Protein AF-A0A167UY89-F1 (afdb_monomer_lite)

Secondary structure (DSSP, 8-state):
-----S-------HHHHHHHHHHHHHHHHTT--HHHHHHHTTS-HHHHHHHHTTS--TTTS---HHHHHHHHHHHHTT-------

Structure (mmCIF, N/CA/C/O backbone):
data_AF-A0A167UY89-F1
#
_entry.id   AF-A0A167UY89-F1
#
loop_
_atom_site.group_PDB
_atom_site.id
_atom_site.type_symbol
_atom_site.label_atom_id
_atom_site.label_alt_id
_atom_site.label_comp_id
_atom_site.label_asym_id
_atom_site.label_entity_id
_atom_site.label_seq_id
_atom_site.pdbx_PDB_ins_code
_atom_site.Cartn_x
_atom_site.Cartn_y
_atom_site.Cartn_z
_atom_site.occupancy
_atom_site.B_iso_or_equiv
_atom_site.auth_seq_id
_atom_site.auth_comp_id
_atom_site.auth_asym_id
_atom_site.auth_atom_id
_atom_site.pdbx_PDB_model_num
ATOM 1 N N . MET A 1 1 ? 18.812 29.369 -22.560 1.00 36.47 1 MET A N 1
ATOM 2 C CA . MET A 1 1 ? 19.209 28.040 -22.044 1.00 36.47 1 MET A CA 1
ATOM 3 C C . MET A 1 1 ? 18.727 27.944 -20.608 1.00 36.47 1 MET A C 1
ATOM 5 O O . MET A 1 1 ? 19.430 28.351 -19.694 1.00 36.47 1 MET A O 1
ATOM 9 N N . SER A 1 2 ? 17.475 27.528 -20.413 1.00 42.75 2 SER A N 1
ATOM 10 C CA . SER A 1 2 ? 16.940 27.280 -19.076 1.00 42.75 2 SER A CA 1
ATOM 11 C C . SER A 1 2 ? 17.653 26.060 -18.513 1.00 42.75 2 SER A C 1
ATOM 13 O O . SER A 1 2 ? 17.465 24.942 -18.987 1.00 42.75 2 SER A O 1
ATOM 15 N N . ASN A 1 3 ? 18.533 26.327 -17.557 1.00 40.50 3 ASN A N 1
ATOM 16 C CA . ASN A 1 3 ? 19.236 25.345 -16.758 1.00 40.50 3 ASN A CA 1
ATOM 17 C C . ASN A 1 3 ? 18.180 24.433 -16.112 1.00 40.50 3 ASN A C 1
ATOM 19 O O . ASN A 1 3 ? 17.469 24.863 -15.201 1.00 40.50 3 ASN A O 1
ATOM 23 N N . LEU A 1 4 ? 18.014 23.229 -16.669 1.00 38.62 4 LEU A N 1
ATOM 24 C CA . LEU A 1 4 ? 17.092 22.199 -16.193 1.00 38.62 4 LEU A CA 1
ATOM 25 C C . LEU A 1 4 ? 17.617 21.670 -14.857 1.00 38.62 4 LEU A C 1
ATOM 27 O O . LEU A 1 4 ? 18.321 20.668 -14.759 1.00 38.62 4 LEU A O 1
ATOM 31 N N . ASN A 1 5 ? 17.324 22.461 -13.831 1.00 49.28 5 ASN A N 1
ATOM 32 C CA . ASN A 1 5 ? 17.068 22.065 -12.463 1.00 49.28 5 ASN A CA 1
ATOM 33 C C . ASN A 1 5 ? 16.873 20.547 -12.280 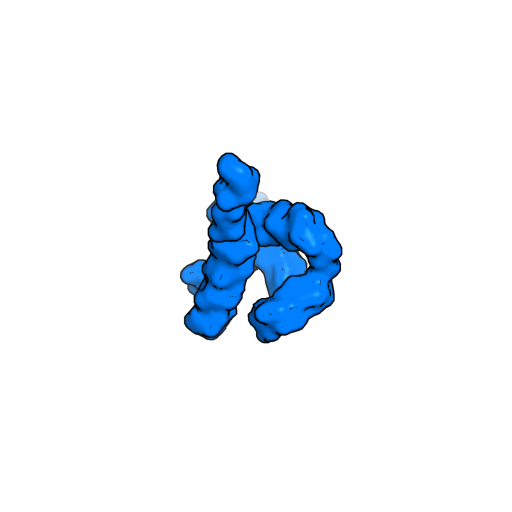1.00 49.28 5 ASN A C 1
ATOM 35 O O . ASN A 1 5 ? 15.904 19.947 -12.729 1.00 49.28 5 ASN A O 1
ATOM 39 N N . LYS A 1 6 ? 17.814 19.952 -11.535 1.00 46.25 6 LYS A N 1
ATOM 40 C CA . LYS A 1 6 ? 17.569 19.100 -10.358 1.00 46.25 6 LYS A CA 1
ATOM 41 C C . LYS A 1 6 ? 16.096 18.654 -10.281 1.00 46.25 6 LYS A C 1
ATOM 43 O O . LYS A 1 6 ? 15.262 19.500 -9.989 1.00 46.25 6 LYS A O 1
ATOM 48 N N . TRP A 1 7 ? 15.838 17.352 -10.477 1.00 43.84 7 TRP A N 1
ATOM 49 C CA . TRP A 1 7 ? 14.536 16.639 -10.484 1.00 43.84 7 TRP A CA 1
ATOM 50 C C . TRP A 1 7 ? 13.993 16.171 -11.853 1.00 43.84 7 TRP A C 1
ATOM 52 O O . TRP A 1 7 ? 12.792 16.176 -12.088 1.00 43.84 7 TRP A O 1
ATOM 62 N N . SER A 1 8 ? 14.821 15.546 -12.692 1.00 45.03 8 SER A N 1
ATOM 63 C CA . SER A 1 8 ? 14.338 14.532 -13.652 1.00 45.03 8 SER A CA 1
ATOM 64 C C . SER A 1 8 ? 13.963 13.214 -12.938 1.00 45.03 8 SER A C 1
ATOM 66 O O . SER A 1 8 ? 14.454 12.139 -13.268 1.00 45.03 8 SER A O 1
ATOM 68 N N . ARG A 1 9 ? 13.125 13.301 -11.893 1.00 47.97 9 ARG A N 1
ATOM 69 C CA . ARG A 1 9 ? 12.707 12.181 -11.025 1.00 47.97 9 ARG A CA 1
ATOM 70 C C . ARG A 1 9 ? 11.308 11.638 -11.362 1.00 47.97 9 ARG A C 1
ATOM 72 O O . ARG A 1 9 ? 10.857 10.693 -10.727 1.00 47.97 9 ARG A O 1
ATOM 79 N N . ASP A 1 10 ? 10.663 12.195 -12.390 1.00 46.94 10 ASP A N 1
ATOM 80 C CA . ASP A 1 10 ? 9.224 12.034 -12.643 1.00 46.94 10 ASP A CA 1
ATOM 81 C C . ASP A 1 10 ? 8.867 11.213 -13.892 1.00 46.94 10 ASP A C 1
ATOM 83 O O . ASP A 1 10 ? 7.767 11.330 -14.430 1.00 46.94 10 ASP A O 1
ATOM 87 N N . ILE A 1 11 ? 9.742 10.303 -14.321 1.00 52.06 11 ILE A N 1
ATOM 88 C CA . ILE A 1 11 ? 9.307 9.174 -15.157 1.00 52.06 11 ILE A CA 1
ATOM 89 C C . ILE A 1 11 ? 9.439 7.905 -14.323 1.00 52.06 11 ILE A C 1
ATOM 91 O O . ILE A 1 11 ? 10.229 7.009 -14.601 1.00 52.06 11 ILE A O 1
ATOM 95 N N . CYS A 1 12 ? 8.629 7.817 -13.269 1.00 56.69 12 CYS A N 1
ATOM 96 C CA . CYS A 1 12 ? 8.173 6.498 -12.858 1.00 56.69 12 CYS A CA 1
ATOM 97 C C . CYS A 1 12 ? 7.291 6.002 -14.006 1.00 56.69 12 CYS A C 1
ATOM 99 O O . CYS A 1 12 ? 6.273 6.621 -14.322 1.00 56.69 12 CYS A O 1
ATOM 101 N N . CYS A 1 13 ? 7.775 4.976 -14.704 1.00 65.25 13 CYS A N 1
ATOM 102 C CA . CYS A 1 13 ? 7.185 4.434 -15.923 1.00 65.25 13 CYS A CA 1
ATOM 103 C C . CYS A 1 13 ? 5.654 4.290 -15.825 1.00 65.25 13 CYS A C 1
ATOM 105 O O . CYS A 1 13 ? 5.116 3.975 -14.766 1.00 65.25 13 CYS A O 1
ATOM 107 N N . GLU A 1 14 ? 4.948 4.482 -16.941 1.00 76.00 14 GLU A N 1
ATOM 108 C CA . GLU A 1 14 ? 3.488 4.310 -17.059 1.00 76.00 14 GLU A CA 1
ATOM 109 C C . GLU A 1 14 ? 2.981 3.020 -16.368 1.00 76.00 14 GLU A C 1
ATOM 111 O O . GLU A 1 14 ? 1.947 3.002 -15.702 1.00 76.00 14 GLU A O 1
ATOM 116 N N . ASN A 1 15 ? 3.793 1.961 -16.404 1.00 79.31 15 ASN A N 1
ATOM 117 C CA . ASN A 1 15 ? 3.538 0.679 -15.747 1.00 79.31 15 ASN A CA 1
ATOM 118 C C . ASN A 1 15 ? 3.380 0.764 -14.218 1.00 79.31 15 ASN A C 1
ATO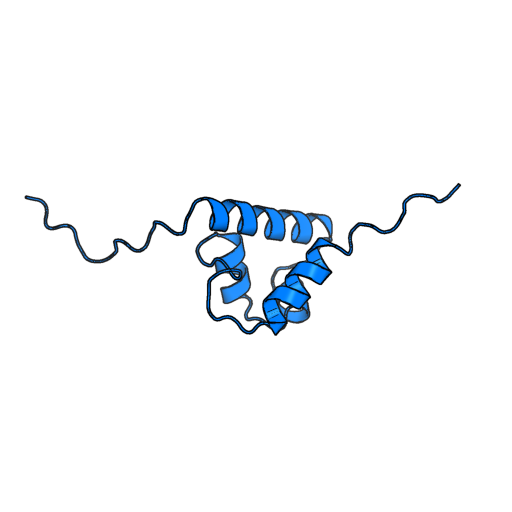M 120 O O . ASN A 1 15 ? 2.594 -0.001 -13.653 1.00 79.31 15 ASN A O 1
ATOM 124 N N . ALA A 1 16 ? 4.118 1.651 -13.543 1.00 82.94 16 ALA A N 1
ATOM 125 C CA . ALA A 1 16 ? 4.032 1.864 -12.099 1.00 82.94 16 ALA A CA 1
ATOM 126 C C . ALA A 1 16 ? 2.710 2.546 -11.724 1.00 82.94 16 ALA A C 1
ATOM 128 O O . ALA A 1 16 ? 2.062 2.153 -10.754 1.00 82.94 16 ALA A O 1
ATOM 129 N N . LYS A 1 17 ? 2.264 3.514 -12.537 1.00 88.12 17 LYS A N 1
ATOM 130 C CA . LYS A 1 17 ? 0.963 4.183 -12.370 1.00 88.12 17 LYS A CA 1
ATOM 131 C C . LYS A 1 17 ? -0.197 3.210 -12.533 1.00 88.12 17 LYS A C 1
ATOM 133 O O . LYS A 1 17 ? -1.054 3.133 -11.655 1.00 88.12 17 LYS A O 1
ATOM 138 N N . GLN A 1 18 ? -0.197 2.422 -13.607 1.00 88.69 18 GLN A N 1
ATOM 139 C CA . GLN A 1 18 ? -1.245 1.425 -13.851 1.00 88.69 18 GLN A CA 1
ATOM 140 C C . GLN A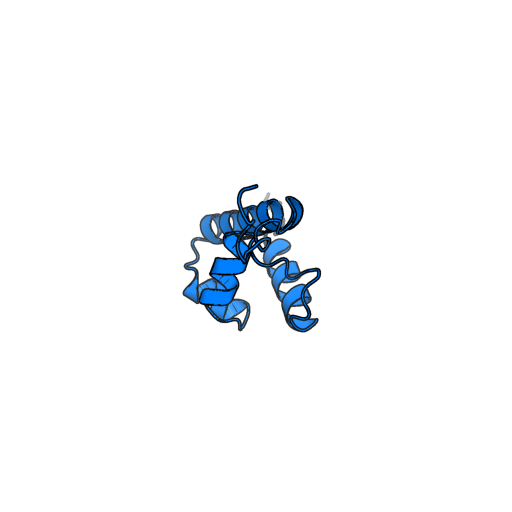 1 18 ? -1.316 0.383 -12.728 1.00 88.69 18 GLN A C 1
ATOM 142 O O . GLN A 1 18 ? -2.400 0.007 -12.275 1.00 88.69 18 GLN A O 1
ATOM 147 N N . PHE A 1 19 ? -0.157 -0.058 -12.237 1.00 86.56 19 PHE A N 1
ATOM 148 C CA . PHE A 1 19 ? -0.077 -0.967 -11.102 1.00 86.56 19 PHE A CA 1
ATOM 149 C C . PHE A 1 19 ? -0.629 -0.331 -9.814 1.00 86.56 19 PHE A C 1
ATOM 151 O O . PHE A 1 19 ? -1.461 -0.939 -9.136 1.00 86.56 19 PHE A O 1
ATOM 158 N N . GLY A 1 20 ? -0.221 0.901 -9.504 1.00 90.62 20 GLY A N 1
ATOM 159 C CA . GLY A 1 20 ? -0.700 1.655 -8.347 1.00 90.62 20 GLY A CA 1
ATOM 160 C C . GLY A 1 20 ? -2.217 1.839 -8.333 1.00 90.62 20 GLY A C 1
ATOM 161 O O . GLY A 1 20 ? -2.869 1.555 -7.324 1.00 90.62 20 GLY A O 1
ATOM 162 N N . GLU A 1 21 ? -2.802 2.220 -9.471 1.00 92.31 21 GLU A N 1
ATOM 163 C CA . GLU A 1 21 ? -4.255 2.367 -9.603 1.00 92.31 21 GLU A CA 1
ATOM 164 C C . GLU A 1 21 ? -4.989 1.026 -9.444 1.00 92.31 21 GLU A C 1
ATOM 166 O O . GLU A 1 21 ? -6.039 0.975 -8.799 1.00 92.31 21 GLU A O 1
ATOM 171 N N . LYS A 1 22 ? -4.416 -0.089 -9.923 1.00 90.50 22 LYS A N 1
ATOM 172 C CA . LYS A 1 22 ? -4.980 -1.431 -9.691 1.00 90.50 22 LYS A CA 1
ATOM 173 C C . LYS A 1 22 ? -5.026 -1.781 -8.201 1.00 90.50 22 LYS A C 1
ATOM 175 O O . LYS A 1 22 ? -6.055 -2.254 -7.719 1.00 90.50 22 LYS A O 1
ATOM 180 N N . ILE A 1 23 ? -3.941 -1.529 -7.465 1.00 91.56 23 ILE A N 1
ATOM 181 C CA . ILE A 1 23 ? -3.877 -1.771 -6.013 1.00 91.56 23 ILE A CA 1
ATOM 182 C C . ILE A 1 23 ? -4.918 -0.926 -5.280 1.00 91.56 23 ILE A C 1
ATOM 184 O O . ILE A 1 23 ? -5.681 -1.442 -4.461 1.00 91.56 23 ILE A O 1
ATOM 188 N N . LYS A 1 24 ? -4.993 0.361 -5.618 1.00 93.81 24 LYS A N 1
ATOM 189 C CA . LYS A 1 24 ? -5.950 1.310 -5.044 1.00 93.81 24 LYS A CA 1
ATOM 190 C C . LYS A 1 24 ? -7.397 0.904 -5.305 1.00 93.81 24 LYS A C 1
ATOM 192 O O . LYS A 1 24 ? -8.220 1.023 -4.397 1.00 93.81 24 LYS A O 1
ATOM 197 N N . LYS A 1 25 ? -7.707 0.420 -6.513 1.00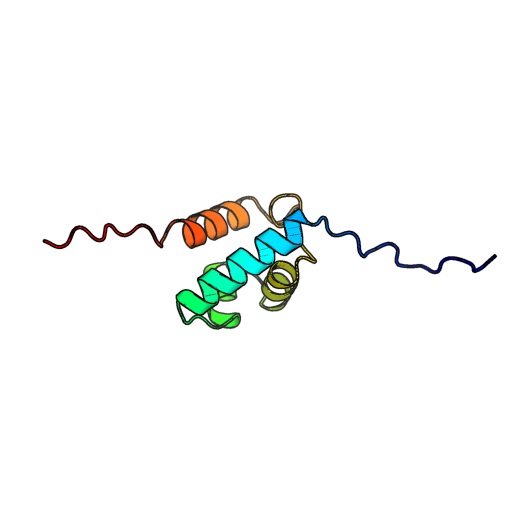 93.19 25 LYS A N 1
ATOM 198 C CA . LYS A 1 25 ? -9.035 -0.093 -6.869 1.00 93.19 25 LYS A CA 1
ATOM 199 C C . LYS A 1 25 ? -9.399 -1.297 -6.004 1.00 93.19 25 LYS A C 1
ATOM 201 O O . LYS A 1 25 ? -10.369 -1.218 -5.266 1.00 93.19 25 LYS A O 1
ATOM 206 N N . ILE A 1 26 ? -8.567 -2.339 -5.985 1.00 91.50 26 ILE A N 1
ATOM 207 C CA . ILE A 1 26 ? -8.831 -3.556 -5.195 1.00 91.50 26 ILE A CA 1
ATOM 208 C C . ILE A 1 26 ? -8.960 -3.236 -3.705 1.00 91.50 26 ILE A C 1
ATOM 210 O O . ILE A 1 26 ? -9.834 -3.769 -3.028 1.00 91.50 26 ILE A O 1
ATOM 214 N N . ARG A 1 27 ? -8.125 -2.330 -3.181 1.00 94.12 27 ARG A N 1
ATOM 215 C CA . ARG A 1 27 ? -8.235 -1.879 -1.791 1.00 94.12 27 ARG A CA 1
ATOM 216 C C . ARG A 1 27 ? -9.611 -1.275 -1.503 1.00 94.12 27 ARG A C 1
ATOM 218 O O . ARG A 1 27 ? -10.205 -1.602 -0.480 1.00 94.12 27 ARG A O 1
ATOM 225 N N . LYS A 1 28 ? -10.089 -0.383 -2.376 1.00 94.19 28 LYS A N 1
ATOM 226 C CA . LYS A 1 28 ? -11.406 0.252 -2.242 1.00 94.19 28 LYS A CA 1
ATOM 227 C C . LYS A 1 28 ? -12.542 -0.756 -2.409 1.00 94.19 28 LYS A C 1
ATOM 229 O O . LYS A 1 28 ? -13.469 -0.713 -1.612 1.00 94.19 28 LYS A O 1
ATOM 234 N N . ASP A 1 29 ? -12.432 -1.670 -3.369 1.00 92.38 29 ASP A N 1
ATOM 235 C CA . ASP A 1 29 ? -13.423 -2.725 -3.616 1.00 92.38 29 ASP A CA 1
ATOM 236 C C . ASP A 1 29 ? -13.551 -3.659 -2.397 1.00 92.38 29 ASP A C 1
ATOM 238 O O . ASP A 1 29 ? -14.646 -4.091 -2.056 1.00 92.38 29 ASP A O 1
ATOM 242 N N . LYS A 1 30 ? -12.445 -3.901 -1.678 1.00 89.88 30 LYS A N 1
ATOM 243 C CA . LYS A 1 30 ? -12.419 -4.631 -0.397 1.00 89.88 30 LYS A CA 1
ATOM 244 C C . LYS A 1 30 ? -12.789 -3.775 0.829 1.00 89.88 30 LYS A C 1
ATOM 246 O O . LYS A 1 30 ? -12.703 -4.267 1.950 1.00 89.88 30 LYS A O 1
ATOM 251 N N . GLY A 1 31 ? -13.143 -2.498 0.658 1.00 94.38 31 GLY A N 1
ATOM 252 C CA . GLY A 1 31 ? -13.512 -1.594 1.757 1.00 94.38 31 GLY A CA 1
ATOM 253 C C . GLY A 1 31 ? -12.370 -1.230 2.716 1.00 94.38 31 GLY A C 1
ATOM 254 O O . GLY A 1 31 ? -12.624 -0.744 3.814 1.00 94.38 31 GLY A O 1
ATOM 255 N N . LEU A 1 32 ? -11.111 -1.449 2.326 1.00 94.44 32 LEU A N 1
ATOM 256 C CA . LEU A 1 32 ? -9.955 -1.282 3.207 1.00 94.44 32 LEU A CA 1
ATOM 257 C C . LEU A 1 32 ? -9.423 0.158 3.207 1.00 94.44 32 LEU A C 1
ATOM 259 O O . LEU A 1 32 ? -9.238 0.807 2.167 1.00 94.44 32 LEU A O 1
ATOM 263 N N . THR A 1 33 ? -9.039 0.641 4.382 1.00 97.12 33 THR A N 1
ATOM 264 C CA . THR A 1 33 ? -8.198 1.831 4.531 1.00 97.12 33 THR A CA 1
ATOM 265 C C . THR A 1 33 ? -6.755 1.531 4.115 1.00 97.12 33 THR A C 1
ATOM 267 O O . THR A 1 33 ? -6.296 0.385 4.094 1.00 97.12 33 THR A O 1
ATOM 270 N N . ARG A 1 34 ? -5.973 2.577 3.817 1.00 95.75 34 ARG A N 1
ATOM 271 C CA . ARG A 1 34 ? -4.531 2.410 3.557 1.00 95.75 34 ARG A CA 1
ATOM 272 C C . ARG A 1 34 ? -3.794 1.815 4.754 1.00 95.75 34 ARG A C 1
ATOM 274 O O . ARG A 1 34 ? -2.883 1.023 4.561 1.00 95.75 34 ARG A O 1
ATOM 281 N N . ARG A 1 35 ? -4.193 2.165 5.982 1.00 96.31 35 ARG A N 1
ATOM 282 C CA . ARG A 1 35 ? -3.587 1.629 7.208 1.00 96.31 35 ARG A CA 1
ATOM 283 C C . ARG A 1 35 ? -3.785 0.118 7.315 1.00 96.31 35 ARG A C 1
ATOM 285 O O . ARG A 1 35 ? -2.831 -0.588 7.631 1.00 96.31 35 ARG A O 1
ATOM 292 N N . GLU A 1 36 ? -4.985 -0.376 7.027 1.00 94.88 36 GLU A N 1
ATOM 293 C CA . GLU A 1 36 ? -5.288 -1.811 7.075 1.00 94.88 36 GLU A CA 1
ATOM 294 C C . GLU A 1 36 ? -4.523 -2.584 6.005 1.00 94.88 36 GLU A C 1
ATOM 296 O O . GLU A 1 36 ? -3.862 -3.570 6.331 1.00 94.88 36 GLU A O 1
ATOM 301 N N . LEU A 1 37 ? -4.525 -2.103 4.756 1.00 93.50 37 LEU A N 1
ATOM 302 C CA . LEU A 1 37 ? -3.767 -2.761 3.692 1.00 93.50 37 LEU A CA 1
ATOM 303 C C . LEU A 1 37 ? -2.257 -2.722 3.965 1.00 93.50 37 LEU A C 1
ATOM 305 O O . LEU A 1 37 ? -1.579 -3.735 3.828 1.00 93.50 37 LEU A O 1
ATOM 309 N N . ALA A 1 38 ? -1.722 -1.584 4.411 1.00 92.81 38 ALA A N 1
ATOM 310 C CA . ALA A 1 38 ? -0.309 -1.462 4.760 1.00 92.81 38 ALA A CA 1
ATOM 311 C C . ALA A 1 38 ? 0.081 -2.433 5.885 1.00 92.81 38 ALA A C 1
ATOM 313 O O . ALA A 1 38 ? 1.124 -3.079 5.800 1.00 92.81 38 ALA A O 1
ATOM 314 N N . LYS A 1 39 ? -0.789 -2.622 6.890 1.00 92.25 39 LYS A N 1
ATOM 315 C CA . LYS A 1 39 ? -0.607 -3.627 7.949 1.00 92.25 39 LYS A CA 1
ATOM 316 C C . LYS A 1 39 ? -0.623 -5.053 7.386 1.00 92.25 39 LYS A C 1
ATOM 318 O O . LYS A 1 39 ? 0.272 -5.832 7.708 1.00 92.25 39 LYS A O 1
ATOM 323 N N . GLN A 1 40 ? -1.571 -5.387 6.506 1.00 90.06 40 GLN A N 1
ATOM 324 C CA . GLN A 1 40 ? -1.631 -6.696 5.831 1.00 90.06 40 GLN A CA 1
ATOM 325 C C . GLN A 1 40 ? -0.413 -6.965 4.938 1.00 90.06 40 GLN A C 1
ATOM 327 O O . GLN A 1 40 ? -0.008 -8.119 4.776 1.00 90.06 40 GLN A O 1
ATOM 332 N N . LEU A 1 41 ? 0.200 -5.911 4.396 1.00 89.12 41 LEU A N 1
ATOM 333 C CA . LEU A 1 41 ? 1.415 -5.951 3.583 1.00 89.12 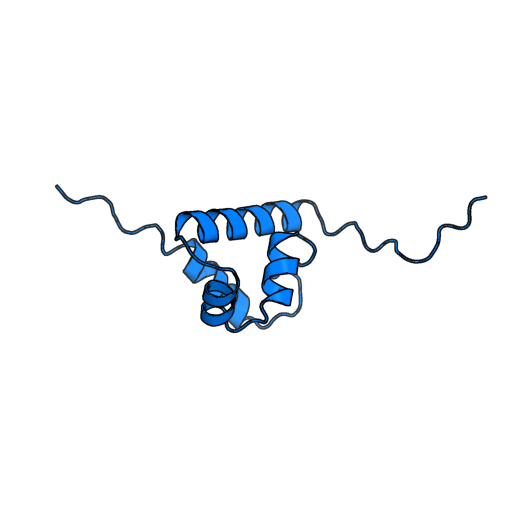41 LEU A CA 1
ATOM 334 C C . LEU A 1 41 ? 2.710 -5.691 4.386 1.00 89.12 41 LEU A C 1
ATOM 336 O O . LEU A 1 41 ? 3.785 -5.775 3.799 1.00 89.12 41 LEU A O 1
ATOM 340 N N . SER A 1 42 ? 2.630 -5.482 5.714 1.00 89.69 42 SER A N 1
ATOM 341 C CA . SER A 1 42 ? 3.714 -5.048 6.627 1.00 89.69 42 SER A CA 1
ATOM 342 C C . SER A 1 42 ? 4.662 -4.048 5.975 1.00 89.69 42 SER A C 1
ATOM 344 O O . SER A 1 42 ? 5.881 -4.205 6.005 1.00 89.69 42 SER A O 1
ATOM 346 N N . ILE A 1 43 ? 4.075 -3.027 5.371 1.00 89.81 43 ILE A N 1
ATOM 347 C CA . ILE A 1 43 ? 4.781 -1.864 4.848 1.00 89.81 43 ILE A CA 1
ATOM 348 C C . ILE A 1 43 ? 4.302 -0.622 5.583 1.00 89.81 43 ILE A C 1
ATOM 350 O O . ILE A 1 43 ? 3.269 -0.633 6.257 1.00 89.81 43 ILE A O 1
ATOM 354 N N . SER A 1 44 ? 5.046 0.471 5.443 1.00 92.62 44 SER A N 1
ATOM 355 C CA . SER A 1 44 ? 4.558 1.762 5.905 1.00 92.62 44 SER A CA 1
ATOM 356 C C . SER A 1 44 ? 3.364 2.217 5.058 1.00 92.62 44 SER A C 1
ATOM 358 O O . SER A 1 44 ? 3.242 1.897 3.872 1.00 92.62 44 SER A O 1
ATOM 360 N N . ILE A 1 45 ? 2.482 3.003 5.676 1.00 95.06 45 ILE A N 1
ATOM 361 C CA . ILE A 1 45 ? 1.360 3.654 4.982 1.00 95.06 45 ILE A CA 1
ATOM 362 C C . ILE A 1 45 ? 1.888 4.553 3.858 1.00 95.06 45 ILE A C 1
ATOM 364 O O . ILE A 1 45 ? 1.312 4.580 2.775 1.00 95.06 45 ILE A O 1
ATOM 368 N N . GLU A 1 46 ? 3.009 5.235 4.102 1.00 93.25 46 GLU A N 1
ATOM 369 C CA . GLU A 1 46 ? 3.688 6.085 3.124 1.00 93.25 46 GLU A CA 1
ATOM 370 C C . GLU A 1 46 ? 4.152 5.289 1.898 1.00 93.25 46 GLU A C 1
ATOM 372 O O . GLU A 1 46 ? 3.920 5.710 0.767 1.00 93.25 46 GLU A O 1
ATOM 377 N N . LEU A 1 47 ? 4.751 4.106 2.089 1.00 89.69 47 LEU A N 1
ATOM 378 C CA . LEU A 1 47 ? 5.157 3.260 0.967 1.00 89.69 47 LEU A CA 1
ATOM 379 C C . LEU A 1 47 ? 3.940 2.807 0.155 1.00 89.69 47 LEU A C 1
ATOM 381 O O . LEU A 1 47 ? 3.972 2.871 -1.072 1.00 89.69 47 LEU A O 1
ATOM 385 N N . LEU A 1 48 ? 2.846 2.417 0.819 1.00 93.06 48 LEU A N 1
ATOM 386 C CA . LEU A 1 48 ? 1.602 2.082 0.124 1.00 93.06 48 LEU A CA 1
ATOM 387 C C . LEU A 1 48 ? 1.062 3.273 -0.678 1.00 93.06 48 LEU A C 1
ATOM 389 O O . LEU A 1 48 ? 0.633 3.104 -1.814 1.00 93.06 48 LEU A O 1
ATOM 393 N N . GLU A 1 49 ? 1.093 4.479 -0.118 1.00 93.38 49 GLU A N 1
ATOM 394 C CA . GLU A 1 49 ? 0.668 5.687 -0.820 1.00 93.38 49 GLU A CA 1
ATOM 395 C C . GLU A 1 49 ? 1.531 5.976 -2.055 1.00 93.38 49 GLU A C 1
ATOM 397 O O . GLU A 1 49 ? 0.992 6.272 -3.121 1.00 93.38 49 GLU A O 1
ATOM 402 N N . ARG A 1 50 ? 2.856 5.844 -1.944 1.00 90.81 50 ARG A N 1
ATOM 403 C CA . ARG A 1 50 ? 3.782 6.004 -3.076 1.00 90.81 50 ARG A CA 1
ATOM 404 C C . ARG A 1 50 ? 3.524 4.971 -4.172 1.00 90.81 50 ARG A C 1
ATOM 406 O O . ARG A 1 50 ? 3.554 5.328 -5.348 1.00 90.81 50 ARG A O 1
ATOM 413 N N . ILE A 1 51 ? 3.222 3.728 -3.792 1.00 90.25 51 ILE A N 1
ATOM 414 C CA . ILE A 1 51 ? 2.809 2.671 -4.724 1.00 90.25 51 ILE A CA 1
ATOM 415 C C . ILE A 1 51 ? 1.500 3.061 -5.417 1.00 90.25 51 ILE A C 1
ATOM 417 O O . ILE A 1 51 ? 1.442 3.051 -6.640 1.00 90.25 51 ILE A O 1
ATOM 421 N N . GLU A 1 52 ? 0.463 3.459 -4.671 1.00 92.12 52 GLU A N 1
ATOM 422 C CA . GLU A 1 52 ? -0.833 3.854 -5.250 1.00 92.12 52 GLU A CA 1
ATOM 423 C C . GLU A 1 52 ? -0.733 5.064 -6.186 1.00 92.12 52 GLU A C 1
ATOM 425 O O . GLU A 1 52 ? -1.501 5.157 -7.139 1.00 92.12 52 GLU A O 1
ATOM 430 N N . ARG A 1 53 ? 0.198 5.988 -5.921 1.00 89.81 53 ARG A N 1
ATOM 431 C CA . ARG A 1 53 ? 0.487 7.150 -6.779 1.00 89.81 53 ARG A CA 1
ATOM 432 C C . ARG A 1 53 ? 1.349 6.799 -8.000 1.00 89.81 53 ARG A C 1
ATOM 434 O O . ARG A 1 53 ? 1.563 7.657 -8.854 1.00 89.81 53 ARG A O 1
ATOM 441 N N . GLY A 1 54 ? 1.864 5.571 -8.080 1.00 87.75 54 GLY A N 1
ATOM 442 C CA . GLY A 1 54 ? 2.758 5.124 -9.146 1.00 87.75 54 GLY A CA 1
ATOM 443 C C . GLY A 1 54 ? 4.173 5.691 -9.058 1.00 87.75 54 GLY A C 1
ATOM 444 O O . GLY A 1 54 ? 4.880 5.692 -10.058 1.00 87.75 54 GLY A O 1
ATOM 445 N N . TRP A 1 55 ? 4.590 6.191 -7.892 1.00 85.56 55 TRP A N 1
ATOM 446 C CA . TRP A 1 55 ? 5.950 6.697 -7.649 1.00 85.56 55 TRP A CA 1
ATOM 447 C C . TRP A 1 55 ? 6.946 5.583 -7.321 1.00 85.56 55 TRP A C 1
ATOM 449 O O . TRP A 1 55 ? 8.145 5.822 -7.223 1.00 85.56 55 TRP A O 1
ATOM 459 N N . VAL A 1 56 ? 6.436 4.383 -7.057 1.00 83.94 56 VAL A N 1
ATOM 460 C CA . VAL A 1 56 ? 7.206 3.196 -6.706 1.00 83.94 56 VAL A CA 1
ATOM 461 C C . VAL A 1 56 ? 6.599 2.017 -7.449 1.00 83.94 56 VAL A C 1
ATOM 463 O O . VAL A 1 56 ? 5.408 1.744 -7.298 1.00 83.94 56 VAL A O 1
ATOM 466 N N . ASP A 1 57 ? 7.422 1.300 -8.213 1.00 79.75 57 ASP A N 1
ATOM 467 C CA . ASP A 1 57 ? 7.050 0.002 -8.768 1.00 79.75 57 ASP A CA 1
ATOM 468 C C . ASP A 1 57 ? 7.672 -1.121 -7.923 1.00 79.75 57 ASP A C 1
ATOM 470 O O . ASP A 1 57 ? 8.865 -1.411 -8.060 1.00 79.75 57 ASP A O 1
ATOM 474 N N . PRO A 1 58 ? 6.890 -1.794 -7.059 1.00 73.88 58 PRO A N 1
ATOM 475 C CA . PRO A 1 58 ? 7.413 -2.842 -6.188 1.00 73.88 58 PRO A CA 1
ATOM 476 C C . PRO A 1 58 ? 7.887 -4.094 -6.948 1.00 73.88 58 PRO A C 1
ATOM 478 O O . PRO A 1 58 ? 8.400 -5.014 -6.318 1.00 73.88 58 PRO A O 1
ATOM 481 N N . ARG A 1 59 ? 7.718 -4.164 -8.279 1.00 68.69 59 ARG A N 1
ATOM 482 C CA . ARG A 1 59 ? 8.266 -5.242 -9.122 1.00 68.69 59 ARG A CA 1
ATOM 483 C C . ARG A 1 59 ? 9.740 -5.038 -9.478 1.00 68.69 59 ARG A C 1
ATOM 485 O O . ARG A 1 59 ? 10.403 -6.025 -9.782 1.00 68.69 59 ARG A O 1
ATOM 492 N N . PHE A 1 60 ? 10.221 -3.794 -9.476 1.00 66.94 60 PHE A N 1
ATOM 493 C CA . PHE A 1 60 ? 11.584 -3.433 -9.898 1.00 66.94 60 PHE A CA 1
ATOM 494 C C . PHE A 1 60 ? 12.422 -2.836 -8.775 1.00 66.94 60 PHE A C 1
ATOM 496 O O . PHE A 1 60 ? 13.647 -2.866 -8.829 1.00 66.94 60 PHE A O 1
ATOM 503 N N . GLU A 1 61 ? 11.766 -2.302 -7.755 1.00 64.19 61 GLU A N 1
ATOM 504 C CA . GLU A 1 61 ? 12.444 -1.810 -6.571 1.00 64.19 61 GLU A CA 1
ATOM 505 C C . GLU A 1 61 ? 12.889 -2.963 -5.665 1.00 64.19 61 GLU A C 1
ATOM 507 O O . GLU A 1 61 ? 12.214 -3.987 -5.556 1.00 64.19 61 GLU A O 1
ATOM 512 N N . ALA A 1 62 ? 14.003 -2.774 -4.953 1.00 57.06 62 ALA A N 1
ATOM 513 C CA . ALA A 1 62 ? 14.610 -3.767 -4.058 1.00 57.06 62 ALA A CA 1
ATOM 514 C C . ALA A 1 62 ? 13.783 -4.066 -2.786 1.00 57.06 62 ALA A C 1
ATOM 516 O O . ALA A 1 62 ? 14.304 -4.602 -1.803 1.00 57.06 62 ALA A O 1
ATOM 517 N N . TYR A 1 63 ? 12.493 -3.716 -2.766 1.00 60.22 63 TYR A N 1
ATOM 518 C CA . TYR A 1 63 ? 11.600 -4.101 -1.684 1.00 60.22 63 TYR A CA 1
ATOM 519 C C . TYR A 1 63 ? 11.519 -5.628 -1.653 1.00 60.22 63 TYR A C 1
ATOM 521 O O . TYR A 1 63 ? 11.228 -6.273 -2.657 1.00 60.22 63 TYR A O 1
ATOM 529 N N . ALA A 1 64 ? 11.846 -6.194 -0.491 1.00 60.06 64 ALA A N 1
ATOM 530 C CA . ALA A 1 64 ? 12.128 -7.610 -0.295 1.00 60.06 64 ALA A CA 1
ATOM 531 C C . ALA A 1 64 ? 11.155 -8.545 -1.052 1.00 60.06 64 ALA A C 1
ATOM 533 O O . ALA A 1 64 ? 9.952 -8.276 -1.053 1.00 60.06 64 ALA A O 1
ATOM 534 N N . PRO A 1 65 ? 11.611 -9.695 -1.592 1.00 66.38 65 PRO A N 1
ATOM 535 C CA . PRO A 1 65 ? 10.770 -10.693 -2.278 1.00 66.38 65 PRO A CA 1
ATOM 536 C C . PRO A 1 65 ? 9.467 -11.059 -1.540 1.00 66.38 65 PRO A C 1
ATOM 538 O O . PRO A 1 65 ? 8.458 -11.418 -2.150 1.00 66.38 65 PRO A O 1
ATOM 541 N N . ALA A 1 66 ? 9.470 -10.918 -0.212 1.00 73.31 66 ALA A N 1
ATOM 542 C CA . ALA A 1 66 ? 8.300 -11.051 0.642 1.00 73.31 66 ALA A CA 1
ATOM 543 C C . ALA A 1 66 ? 7.151 -10.083 0.287 1.00 73.31 66 ALA A C 1
ATOM 545 O O . ALA A 1 66 ? 5.993 -10.493 0.336 1.00 73.31 66 ALA A O 1
ATOM 546 N N . LEU A 1 67 ? 7.428 -8.828 -0.089 1.00 78.88 67 LEU A N 1
ATOM 547 C CA . LEU A 1 67 ? 6.401 -7.849 -0.460 1.00 78.88 67 LEU A CA 1
ATOM 548 C C . LEU A 1 67 ? 5.677 -8.266 -1.741 1.00 78.88 67 LEU A C 1
ATOM 550 O O . LEU A 1 67 ? 4.446 -8.281 -1.760 1.00 78.88 67 LEU A O 1
ATOM 554 N N . LYS A 1 68 ? 6.425 -8.686 -2.768 1.00 77.50 68 LYS A N 1
ATOM 555 C CA . LYS A 1 68 ? 5.855 -9.177 -4.029 1.00 77.50 68 LYS A CA 1
ATOM 556 C C . LYS A 1 68 ? 4.872 -10.321 -3.782 1.00 77.50 68 LYS A C 1
ATOM 558 O O . LYS A 1 68 ? 3.724 -10.238 -4.198 1.00 77.50 68 LYS A O 1
ATOM 563 N N . LYS A 1 69 ? 5.273 -11.332 -3.004 1.00 79.88 69 LYS A N 1
ATOM 564 C CA . LYS A 1 69 ? 4.412 -12.482 -2.671 1.00 79.88 69 LYS A CA 1
ATOM 565 C C . LYS A 1 69 ? 3.108 -12.067 -1.974 1.00 79.88 69 LYS A C 1
ATOM 567 O O . LYS A 1 69 ? 2.063 -12.670 -2.206 1.00 79.88 69 LYS A O 1
ATOM 572 N N . ARG A 1 70 ? 3.156 -11.059 -1.101 1.00 83.75 70 ARG A N 1
ATOM 573 C CA . ARG A 1 70 ? 1.985 -10.585 -0.342 1.00 83.75 70 ARG A CA 1
ATOM 574 C C . ARG A 1 70 ? 1.043 -9.757 -1.197 1.00 83.75 70 ARG A C 1
ATOM 576 O O . ARG A 1 70 ? -0.166 -9.926 -1.087 1.00 83.75 70 ARG A O 1
ATOM 583 N N . ILE A 1 71 ? 1.605 -8.908 -2.052 1.00 82.75 71 ILE A N 1
ATOM 584 C CA . ILE A 1 71 ? 0.866 -8.178 -3.078 1.00 82.75 71 ILE A CA 1
ATOM 585 C C . ILE A 1 71 ? 0.190 -9.169 -4.025 1.00 82.75 71 ILE A C 1
ATOM 587 O O . ILE A 1 71 ? -1.011 -9.065 -4.232 1.00 82.75 71 ILE A O 1
ATOM 591 N N . ASP A 1 72 ? 0.921 -10.157 -4.542 1.00 81.50 72 ASP A N 1
ATOM 592 C CA . ASP A 1 72 ? 0.362 -11.175 -5.432 1.00 81.50 72 ASP A CA 1
ATOM 593 C C . ASP A 1 72 ? -0.797 -11.901 -4.741 1.00 81.50 72 ASP A C 1
ATOM 595 O O . ASP A 1 72 ? -1.902 -11.942 -5.279 1.00 81.50 72 ASP A O 1
ATOM 599 N N . LYS A 1 73 ? -0.605 -12.371 -3.500 1.00 79.94 73 LYS A N 1
ATOM 600 C CA . LYS A 1 73 ? -1.695 -12.965 -2.710 1.00 79.94 73 LYS A CA 1
ATOM 601 C C . LYS A 1 73 ? -2.898 -12.021 -2.614 1.00 79.94 73 LYS A C 1
ATOM 603 O O . LYS A 1 73 ? -4.012 -12.446 -2.887 1.00 79.94 73 LYS A O 1
ATOM 608 N N . PHE A 1 74 ? -2.679 -10.751 -2.279 1.00 80.75 74 PHE A N 1
ATOM 609 C CA . PHE A 1 74 ? -3.745 -9.755 -2.167 1.00 80.75 74 PHE A CA 1
ATOM 610 C C . PHE A 1 74 ? -4.516 -9.550 -3.484 1.00 80.75 74 PHE A C 1
ATOM 612 O O . PHE A 1 74 ? -5.736 -9.389 -3.455 1.00 80.75 74 PHE A O 1
ATOM 619 N N . LEU A 1 75 ? -3.821 -9.596 -4.626 1.00 78.12 75 LEU A N 1
ATOM 620 C CA . LEU A 1 75 ? -4.409 -9.483 -5.964 1.00 78.12 75 LEU A CA 1
ATOM 621 C C . LEU A 1 75 ? -5.227 -10.722 -6.372 1.00 78.12 75 LEU A C 1
ATOM 623 O O . LEU A 1 75 ? -6.196 -10.577 -7.115 1.00 78.12 75 LEU A O 1
ATOM 627 N N . TYR A 1 76 ? -4.837 -11.923 -5.933 1.00 70.75 76 TYR A N 1
ATOM 628 C CA . TYR A 1 76 ? -5.481 -13.186 -6.331 1.00 70.75 76 TYR A CA 1
ATOM 629 C C . TYR A 1 76 ? -6.591 -13.661 -5.388 1.00 70.75 76 TYR A C 1
ATOM 631 O O . TYR A 1 76 ? -7.419 -14.474 -5.790 1.00 70.75 76 TYR A O 1
ATOM 639 N N . ASP A 1 77 ? -6.667 -13.098 -4.187 1.00 63.00 77 ASP A N 1
ATOM 640 C CA . ASP A 1 77 ? -7.669 -13.371 -3.146 1.00 63.00 77 ASP A CA 1
ATOM 641 C C . ASP A 1 77 ? -9.091 -12.852 -3.489 1.00 63.00 77 ASP A C 1
ATOM 643 O O . ASP A 1 77 ? -9.915 -12.649 -2.612 1.00 63.00 77 ASP A O 1
ATOM 647 N N . GLY A 1 78 ? -9.370 -12.550 -4.763 1.00 52.38 78 GLY A N 1
ATOM 648 C CA . GLY A 1 78 ? -10.695 -12.185 -5.293 1.00 52.38 78 GLY A CA 1
ATOM 649 C C . GLY A 1 78 ? -11.270 -13.208 -6.283 1.00 52.38 78 GLY A C 1
ATOM 650 O O . GLY A 1 78 ? -12.295 -12.945 -6.901 1.00 52.38 78 GLY A O 1
ATOM 651 N N . ARG A 1 79 ? -10.607 -14.360 -6.462 1.00 52.50 79 ARG A N 1
ATOM 652 C CA . ARG A 1 79 ? -11.183 -15.549 -7.111 1.00 52.50 79 ARG A CA 1
ATOM 653 C C . ARG A 1 79 ? -11.614 -16.555 -6.045 1.00 52.50 79 ARG A C 1
ATOM 655 O O . ARG A 1 79 ? -11.137 -17.684 -6.036 1.00 52.50 79 ARG A O 1
ATOM 662 N N . GLU A 1 80 ? -12.501 -16.145 -5.145 1.00 48.88 80 GLU A N 1
ATOM 663 C CA . GLU A 1 80 ? -13.428 -17.123 -4.585 1.00 48.88 80 GLU A CA 1
ATOM 664 C C . GLU A 1 80 ? -14.521 -17.350 -5.621 1.00 48.88 80 GLU A C 1
ATOM 666 O O . GLU A 1 80 ? -15.125 -16.430 -6.172 1.00 48.88 80 GLU A O 1
ATOM 671 N N . VAL A 1 81 ? -14.653 -18.619 -5.958 1.00 47.41 81 VAL A N 1
ATOM 672 C CA . VAL A 1 81 ? -15.589 -19.204 -6.894 1.00 47.41 81 VAL A CA 1
ATOM 673 C C . VAL A 1 81 ? -17.000 -18.765 -6.495 1.00 47.41 81 VAL A C 1
ATOM 675 O O . VAL A 1 81 ? -17.568 -19.292 -5.546 1.00 47.41 81 VAL A O 1
ATOM 678 N N . LEU A 1 82 ? -17.601 -17.828 -7.230 1.00 40.84 82 LEU A N 1
ATOM 679 C CA . LEU A 1 82 ? -19.060 -17.746 -7.296 1.00 40.84 82 LEU A CA 1
ATOM 680 C C . LEU A 1 82 ? -19.543 -18.903 -8.182 1.00 40.84 82 LEU A C 1
ATOM 682 O O . LEU A 1 82 ? -19.948 -18.714 -9.322 1.00 40.84 82 LEU A O 1
ATOM 686 N N . MET A 1 83 ? -19.425 -20.118 -7.652 1.00 32.78 83 MET A N 1
ATOM 687 C CA . MET A 1 83 ? -20.322 -21.229 -7.952 1.00 32.78 83 MET A CA 1
ATOM 688 C C . MET A 1 83 ? -20.933 -21.643 -6.620 1.00 32.78 83 MET A C 1
ATOM 690 O O . MET A 1 83 ? -20.583 -22.662 -6.031 1.00 32.78 83 MET A O 1
ATOM 694 N N . THR A 1 84 ? -21.812 -20.783 -6.118 1.00 53.44 84 THR A N 1
ATOM 695 C CA . THR A 1 84 ? -22.870 -21.229 -5.222 1.00 53.44 84 THR A CA 1
ATOM 696 C C . THR A 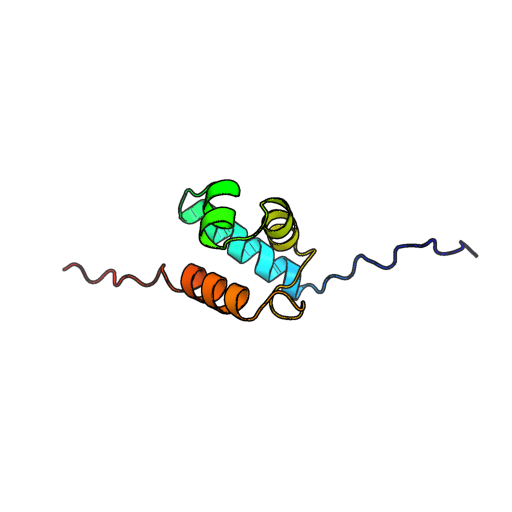1 84 ? -24.129 -21.301 -6.077 1.00 53.44 84 THR A C 1
ATOM 698 O O . THR A 1 84 ? -24.537 -20.272 -6.619 1.00 53.44 84 THR A O 1
ATOM 701 N N . LEU A 1 85 ? -24.696 -22.515 -6.131 1.00 43.22 85 LEU A N 1
ATOM 702 C CA . LEU A 1 85 ? -25.804 -23.043 -6.949 1.00 43.22 85 LEU A CA 1
ATOM 703 C C . LEU A 1 85 ? -25.397 -23.602 -8.319 1.00 43.22 85 LEU A C 1
ATOM 705 O O . LEU A 1 85 ? -25.161 -22.816 -9.260 1.00 43.22 85 LEU A O 1
#

Foldseek 3Di:
DPPPDDDPLPCLDPVLQVQLCLLVVLCVVVVHDLVRVCVLLVHDSVVNVCSNNSSDDPVPDVPDPSSVVSVVCSNVVPPPDPPPD

Sequence (85 aa):
MSNLNKWSRDICCENAKQFGEKIKKIRKDKGLTRRELAKQLSISIELLERIERGWVDPRFEAYAPALKKRIDKFLYDGREVLMTL

pLDDT: mean 75.45, std 19.02, range [32.78, 97.12]

Radius of gyration: 15.9 Å; chains: 1; bounding box: 45×51×30 Å